Protein AF-0000000081416557 (afdb_homodimer)

Organism: NCBI:txid940294

Structure (mmCIF, N/CA/C/O backbone):
data_AF-0000000081416557-model_v1
#
loop_
_entity.id
_entity.type
_entity.pdbx_description
1 polymer 'VapB-type antitoxin'
#
loop_
_atom_site.group_PDB
_atom_site.id
_atom_site.type_symbol
_atom_site.label_atom_id
_atom_site.label_alt_id
_atom_site.label_comp_id
_atom_site.label_asym_id
_atom_site.label_entity_id
_atom_site.label_seq_id
_atom_site.pdbx_PDB_ins_code
_atom_site.Cartn_x
_atom_site.Cartn_y
_atom_site.Cartn_z
_atom_site.occupancy
_atom_site.B_iso_or_equiv
_atom_site.auth_seq_id
_atom_site.auth_comp_id
_atom_site.auth_asym_id
_atom_site.auth_atom_id
_atom_site.pdbx_PDB_model_num
ATOM 1 N N . MET A 1 1 ? -14.961 2.973 9.875 1 94.56 1 MET A N 1
ATOM 2 C CA . MET A 1 1 ? -13.805 2.088 9.953 1 94.56 1 MET A CA 1
ATOM 3 C C . MET A 1 1 ? -14.219 0.629 9.797 1 94.56 1 MET A C 1
ATOM 5 O O . MET A 1 1 ? -15.352 0.267 10.117 1 94.56 1 MET A O 1
ATOM 9 N N . GLU A 1 2 ? -13.438 -0.087 9.031 1 97.56 2 GLU A N 1
ATOM 10 C CA . GLU A 1 2 ? -13.641 -1.513 8.797 1 97.56 2 GLU A CA 1
ATOM 11 C C . GLU A 1 2 ? -12.445 -2.33 9.273 1 97.56 2 GLU A C 1
ATOM 13 O O . GLU A 1 2 ? -11.367 -1.779 9.516 1 97.56 2 GLU A O 1
ATOM 18 N N . SER A 1 3 ? -12.648 -3.6 9.5 1 98.25 3 SER A N 1
ATOM 19 C CA . SER A 1 3 ? -11.578 -4.512 9.891 1 98.25 3 SER A CA 1
ATOM 20 C C . SER A 1 3 ? -11.227 -5.469 8.758 1 98.25 3 SER A C 1
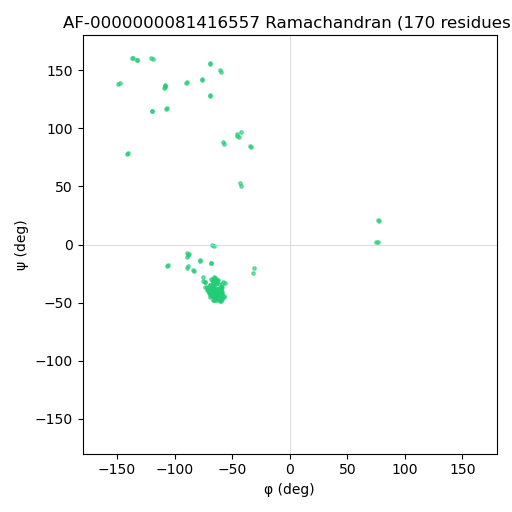ATOM 22 O O . SER A 1 3 ? -12.117 -5.984 8.078 1 98.25 3 SER A O 1
ATOM 24 N N . ILE A 1 4 ? -9.938 -5.617 8.562 1 98.44 4 ILE A N 1
ATOM 25 C CA . ILE A 1 4 ? -9.523 -6.598 7.562 1 98.44 4 ILE A CA 1
ATOM 26 C C . ILE A 1 4 ? -8.414 -7.477 8.141 1 98.4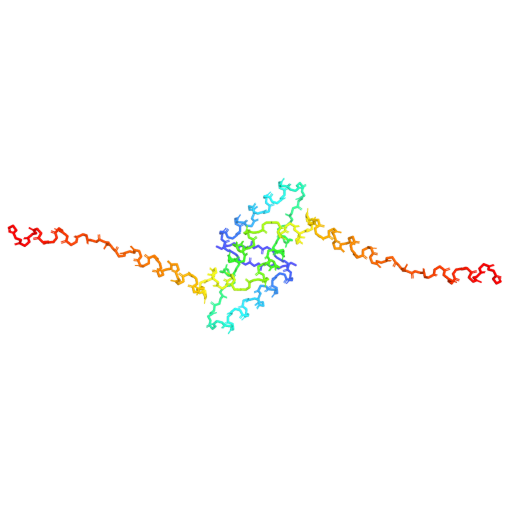4 4 ILE A C 1
ATOM 28 O O . ILE A 1 4 ? -7.789 -7.125 9.141 1 98.44 4 ILE A O 1
ATOM 32 N N . LYS A 1 5 ? -8.258 -8.633 7.543 1 98.19 5 LYS A N 1
ATOM 33 C CA . LYS A 1 5 ? -7.184 -9.547 7.918 1 98.19 5 LYS A CA 1
ATOM 34 C C . LYS A 1 5 ? -5.922 -9.281 7.098 1 98.19 5 LYS A C 1
ATOM 36 O O . LYS A 1 5 ? -6.004 -9.008 5.898 1 98.19 5 LYS A O 1
ATOM 41 N N . VAL A 1 6 ? -4.766 -9.328 7.754 1 98.69 6 VAL A N 1
ATOM 42 C CA . VAL A 1 6 ? -3.473 -9.125 7.109 1 98.69 6 VAL A CA 1
ATOM 43 C C . VAL A 1 6 ? -2.475 -10.164 7.613 1 98.69 6 VAL A C 1
ATOM 45 O O . VAL A 1 6 ? -2.688 -10.781 8.664 1 98.69 6 VAL A O 1
ATOM 48 N N . SER A 1 7 ? -1.436 -10.367 6.883 1 98.69 7 SER A N 1
ATOM 49 C CA . SER A 1 7 ? -0.372 -11.242 7.363 1 98.69 7 SER A CA 1
ATOM 50 C C . SER A 1 7 ? 0.374 -10.617 8.531 1 98.69 7 SER A C 1
ATOM 52 O O . SER A 1 7 ? 0.365 -9.391 8.695 1 98.69 7 SER A O 1
ATOM 54 N N . ARG A 1 8 ? 0.963 -11.484 9.32 1 98.38 8 ARG A N 1
ATOM 55 C CA . ARG A 1 8 ? 1.799 -10.984 10.406 1 98.38 8 ARG A CA 1
ATOM 56 C C . ARG A 1 8 ? 2.941 -10.125 9.875 1 98.38 8 ARG A C 1
ATOM 58 O O . ARG A 1 8 ? 3.309 -9.117 10.477 1 98.38 8 ARG A O 1
ATOM 65 N N . ARG A 1 9 ? 3.494 -10.469 8.758 1 97.94 9 ARG A N 1
ATOM 66 C CA . ARG A 1 9 ? 4.582 -9.727 8.133 1 97.94 9 ARG A CA 1
ATOM 67 C C . ARG A 1 9 ? 4.125 -8.328 7.719 1 97.94 9 ARG A C 1
ATOM 69 O O . ARG A 1 9 ? 4.812 -7.34 7.984 1 97.94 9 ARG A O 1
ATOM 76 N N . ALA A 1 10 ? 2.977 -8.234 7.062 1 98.5 10 ALA A N 1
ATOM 77 C CA . ALA A 1 10 ? 2.465 -6.934 6.637 1 98.5 10 ALA A CA 1
ATOM 78 C C . ALA A 1 10 ? 2.201 -6.027 7.836 1 98.5 10 ALA A C 1
ATOM 80 O O . ALA A 1 10 ? 2.529 -4.84 7.809 1 98.5 10 ALA A O 1
ATOM 81 N N . LYS A 1 11 ? 1.59 -6.613 8.906 1 98.56 11 LYS A N 1
ATOM 82 C CA . LYS A 1 11 ? 1.326 -5.82 10.109 1 98.56 11 LYS A CA 1
ATOM 83 C C . LYS A 1 11 ? 2.621 -5.258 10.688 1 98.56 11 LYS A C 1
ATOM 85 O O . LYS A 1 11 ? 2.689 -4.078 11.039 1 98.56 11 LYS A O 1
ATOM 90 N N . ARG A 1 12 ? 3.6 -6.078 10.797 1 98.06 12 ARG A N 1
ATOM 91 C CA . ARG A 1 12 ? 4.891 -5.648 11.32 1 98.06 12 ARG A CA 1
ATOM 92 C C . ARG A 1 12 ? 5.484 -4.527 10.477 1 98.06 12 ARG A C 1
ATOM 94 O O . ARG A 1 12 ? 5.973 -3.529 11.008 1 98.06 12 ARG A O 1
ATOM 101 N N . ARG A 1 13 ? 5.414 -4.645 9.148 1 98.25 13 ARG A N 1
ATOM 102 C CA . ARG A 1 13 ? 5.965 -3.646 8.242 1 98.25 13 ARG A CA 1
ATOM 103 C C . ARG A 1 13 ? 5.199 -2.332 8.344 1 98.25 13 ARG A C 1
ATOM 105 O O . ARG A 1 13 ? 5.793 -1.254 8.258 1 98.25 13 ARG A O 1
ATOM 112 N N . LEU A 1 14 ? 3.945 -2.453 8.547 1 98.69 14 LEU A N 1
ATOM 113 C CA . LEU A 1 14 ? 3.115 -1.267 8.727 1 98.69 14 LEU A CA 1
ATOM 114 C C . LEU A 1 14 ? 3.506 -0.513 9.992 1 98.69 14 LEU A C 1
ATOM 116 O O . LEU A 1 14 ? 3.664 0.71 9.969 1 98.69 14 LEU A O 1
ATOM 120 N N . GLU A 1 15 ? 3.725 -1.215 11.055 1 98.5 15 GLU A N 1
ATOM 121 C CA . GLU A 1 15 ? 4.098 -0.607 12.328 1 98.5 15 GLU A CA 1
ATOM 122 C C . GLU A 1 15 ? 5.492 0.006 12.258 1 98.5 15 GLU A C 1
ATOM 124 O O . GLU A 1 15 ? 5.727 1.088 12.805 1 98.5 15 GLU A O 1
ATOM 129 N N . GLU A 1 16 ? 6.359 -0.687 11.609 1 98.38 16 GLU A N 1
ATOM 130 C CA . GLU A 1 16 ? 7.707 -0.153 11.414 1 98.38 16 GLU A CA 1
ATOM 131 C C . GLU A 1 16 ? 7.676 1.13 10.594 1 98.38 16 GLU A C 1
ATOM 133 O O . GLU A 1 16 ? 8.352 2.107 10.93 1 98.38 16 GLU A O 1
ATOM 138 N N . MET A 1 17 ? 6.91 1.114 9.484 1 98.31 17 MET A N 1
ATOM 139 C CA . MET A 1 17 ? 6.77 2.293 8.641 1 98.31 17 MET A CA 1
ATOM 140 C C . MET A 1 17 ? 6.16 3.453 9.414 1 98.31 17 MET A C 1
ATOM 142 O O . MET A 1 17 ? 6.605 4.594 9.289 1 98.31 17 MET A O 1
ATOM 146 N N . GLN A 1 18 ? 5.164 3.15 10.234 1 98.62 18 GLN A N 1
ATOM 147 C CA . GLN A 1 18 ? 4.512 4.152 11.062 1 98.62 18 GLN A CA 1
ATOM 148 C C . GLN A 1 18 ? 5.5 4.805 12.023 1 98.62 18 GLN A C 1
ATOM 150 O O . GLN A 1 18 ? 5.57 6.031 12.117 1 98.62 18 GLN A O 1
ATOM 155 N N . ALA A 1 19 ? 6.281 3.975 12.719 1 98.19 19 ALA A N 1
ATOM 156 C CA . ALA A 1 19 ? 7.277 4.453 13.672 1 98.19 19 ALA A CA 1
ATOM 157 C C . ALA A 1 19 ? 8.336 5.305 12.977 1 98.19 19 ALA A C 1
ATOM 159 O O . ALA A 1 19 ? 8.703 6.379 13.461 1 98.19 19 ALA A O 1
ATOM 160 N N . ARG A 1 20 ? 8.781 4.809 11.789 1 97.75 20 ARG A N 1
ATOM 161 C CA . ARG A 1 20 ? 9.82 5.508 11.039 1 97.75 20 ARG A CA 1
ATOM 162 C C . ARG A 1 20 ? 9.344 6.887 10.594 1 97.75 20 ARG A C 1
ATOM 164 O O . ARG A 1 20 ? 10.047 7.883 10.773 1 97.75 20 ARG A O 1
ATOM 171 N N . LEU A 1 21 ? 8.148 7.008 10.078 1 98 21 LEU A N 1
ATOM 172 C CA . LEU A 1 21 ? 7.594 8.273 9.609 1 98 21 LEU A CA 1
ATOM 173 C C . LEU A 1 21 ? 7.379 9.234 10.781 1 98 21 LEU A C 1
ATOM 175 O O . LEU A 1 21 ? 7.652 10.43 10.664 1 98 21 LEU A O 1
ATOM 179 N N . THR A 1 22 ? 6.914 8.711 11.938 1 97.88 22 THR A N 1
ATOM 180 C CA . THR A 1 22 ? 6.707 9.523 13.133 1 97.88 22 THR A CA 1
ATOM 181 C C . THR A 1 22 ? 8.031 10.078 13.656 1 97.88 22 THR A C 1
ATOM 183 O O . THR A 1 22 ? 8.141 11.266 13.953 1 97.88 22 THR A O 1
ATOM 186 N N . LEU A 1 23 ? 9.016 9.195 13.68 1 97.31 23 LEU A N 1
ATOM 187 C CA . LEU A 1 23 ? 10.32 9.594 14.188 1 97.31 23 LEU A CA 1
ATOM 188 C C . LEU A 1 23 ? 10.969 10.633 13.281 1 97.31 23 LEU A C 1
ATOM 190 O O . LEU A 1 23 ? 11.539 11.617 13.758 1 97.31 23 LEU A O 1
ATOM 194 N N . GLU A 1 24 ? 10.859 10.438 12.039 1 95.38 24 GLU A N 1
ATOM 195 C CA . GLU A 1 24 ? 11.5 11.312 11.062 1 95.38 24 GLU A CA 1
ATOM 196 C C . GLU A 1 24 ? 10.844 12.688 11.039 1 95.38 24 GLU A C 1
ATOM 198 O O . GLU A 1 24 ? 11.516 13.703 10.852 1 95.38 24 GLU A O 1
ATOM 203 N N . THR A 1 25 ? 9.516 12.711 11.25 1 95.19 25 THR A N 1
ATOM 204 C CA . THR A 1 25 ? 8.789 13.953 11.008 1 95.19 25 THR A CA 1
ATOM 205 C C . THR A 1 25 ? 8.391 14.617 12.32 1 95.19 25 THR A C 1
ATOM 207 O O . THR A 1 25 ? 8 15.781 12.344 1 95.19 25 THR A O 1
ATOM 210 N N . GLY A 1 26 ? 8.391 13.906 13.414 1 96.25 26 GLY A N 1
ATOM 211 C CA . GLY A 1 26 ? 7.941 14.414 14.703 1 96.25 26 GLY A CA 1
ATOM 212 C C . GLY A 1 26 ? 6.434 14.484 14.82 1 96.25 26 GLY A C 1
ATOM 213 O O . GLY A 1 26 ? 5.906 15.016 15.797 1 96.25 26 GLY A O 1
ATOM 214 N N . ARG A 1 27 ? 5.742 14.07 13.836 1 95.69 27 ARG A N 1
ATOM 215 C CA . ARG A 1 27 ? 4.281 14.055 13.82 1 95.69 27 ARG A CA 1
ATOM 216 C C . ARG A 1 27 ? 3.746 12.633 13.93 1 95.69 27 ARG A C 1
ATOM 218 O O . ARG A 1 27 ? 4.246 11.727 13.266 1 95.69 27 ARG A O 1
ATOM 225 N N . LYS A 1 28 ? 2.764 12.57 14.742 1 96.69 28 LYS A N 1
ATOM 226 C CA . LYS A 1 28 ? 2.139 11.258 14.914 1 96.69 28 LYS A CA 1
ATOM 227 C C . LYS A 1 28 ? 1.399 10.836 13.648 1 96.69 28 LYS A C 1
ATOM 229 O O . LYS A 1 28 ? 0.563 11.578 13.125 1 96.69 28 LYS A O 1
ATOM 234 N N . VAL A 1 29 ? 1.7 9.656 13.172 1 97.81 29 VAL A N 1
ATOM 235 C CA . VAL A 1 29 ? 1.041 9.094 12 1 97.81 29 VAL A CA 1
ATOM 236 C C . VAL A 1 29 ? 0.083 7.984 12.43 1 97.81 29 VAL A C 1
ATOM 238 O O . VAL A 1 29 ? 0.507 6.973 12.992 1 97.81 29 VAL A O 1
ATOM 241 N N . LYS A 1 30 ? -1.178 8.203 12.156 1 98.06 30 LYS A N 1
ATOM 242 C CA . LYS A 1 30 ? -2.154 7.156 12.461 1 98.06 30 LYS A CA 1
ATOM 243 C C . LYS A 1 30 ? -2.096 6.031 11.438 1 98.06 30 LYS A C 1
ATOM 245 O O . LYS A 1 30 ? -1.866 6.273 10.25 1 98.06 30 LYS A O 1
ATOM 250 N N . LEU A 1 31 ? -2.258 4.828 11.898 1 98.44 31 LEU A N 1
ATOM 251 C CA . LEU A 1 31 ? -2.15 3.656 11.039 1 98.44 31 LEU A CA 1
ATOM 252 C C . LEU A 1 31 ? -3.188 3.707 9.922 1 98.44 31 LEU A C 1
ATOM 254 O O . LEU A 1 31 ? -2.881 3.395 8.766 1 98.44 31 LEU A O 1
ATOM 258 N N . VAL A 1 32 ? -4.402 4.168 10.219 1 98.5 32 VAL A N 1
ATOM 259 C CA . VAL A 1 32 ? -5.492 4.199 9.258 1 98.5 32 VAL A CA 1
ATOM 260 C C . VAL A 1 32 ? -5.152 5.164 8.125 1 98.5 32 VAL A C 1
ATOM 262 O O . VAL A 1 32 ? -5.414 4.875 6.953 1 98.5 32 VAL A O 1
ATOM 265 N N . GLU A 1 33 ? -4.5 6.305 8.453 1 98.12 33 GLU A N 1
ATOM 266 C CA . GLU A 1 33 ? -4.074 7.277 7.453 1 98.12 33 GLU A CA 1
ATOM 267 C C . GLU A 1 33 ? -2.91 6.742 6.621 1 98.12 33 GLU A C 1
ATOM 269 O O . GLU A 1 33 ? -2.832 6.992 5.418 1 98.12 33 GLU A O 1
ATOM 274 N N . LEU A 1 34 ? -2.045 6.062 7.316 1 98.81 34 LEU A N 1
ATOM 275 C CA . LEU A 1 34 ? -0.912 5.453 6.629 1 98.81 34 LEU A CA 1
ATOM 276 C C . LEU A 1 34 ? -1.384 4.438 5.594 1 98.81 34 LEU A C 1
ATOM 278 O O . LEU A 1 34 ? -0.893 4.418 4.465 1 98.81 34 LEU A O 1
ATOM 282 N N . ILE A 1 35 ? -2.375 3.619 5.957 1 98.88 35 ILE A N 1
ATOM 283 C CA . ILE A 1 35 ? -2.902 2.592 5.062 1 98.88 35 ILE A CA 1
ATOM 284 C C . ILE A 1 35 ? -3.576 3.25 3.859 1 98.88 35 ILE A C 1
ATOM 286 O O . ILE A 1 35 ? -3.414 2.795 2.725 1 98.88 35 ILE A O 1
ATOM 290 N N . ASP A 1 36 ? -4.293 4.348 4.078 1 98.62 36 ASP A N 1
ATOM 291 C CA . ASP A 1 36 ? -4.883 5.09 2.969 1 98.62 36 ASP A CA 1
ATOM 292 C C . ASP A 1 36 ? -3.812 5.523 1.968 1 98.62 36 ASP A C 1
ATOM 294 O O . ASP A 1 36 ? -3.975 5.34 0.759 1 98.62 36 ASP A O 1
ATOM 298 N N . ALA A 1 37 ? -2.691 6.047 2.496 1 98.44 37 ALA A N 1
ATOM 299 C CA . ALA A 1 37 ? -1.604 6.535 1.652 1 98.44 37 ALA A CA 1
ATOM 300 C C . ALA A 1 37 ? -0.934 5.387 0.904 1 98.44 37 ALA A C 1
ATOM 302 O O . ALA A 1 37 ? -0.621 5.508 -0.282 1 98.44 37 ALA A O 1
ATOM 303 N N . ILE A 1 38 ? -0.718 4.324 1.616 1 98.81 38 ILE A N 1
ATOM 304 C CA . ILE A 1 38 ? -0.071 3.148 1.046 1 98.81 38 ILE A CA 1
ATOM 305 C C . ILE A 1 38 ? 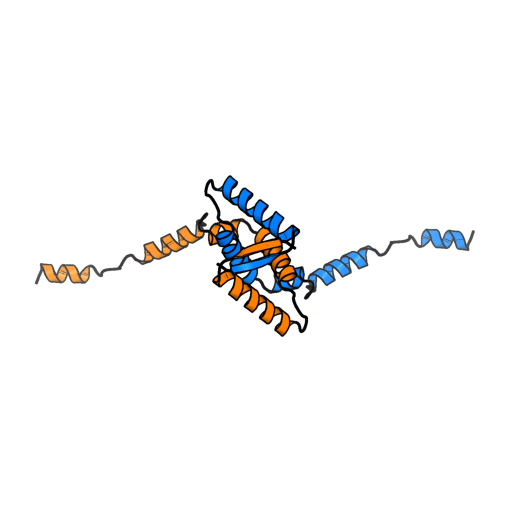-0.898 2.621 -0.125 1 98.81 38 ILE A C 1
ATOM 307 O O . ILE A 1 38 ? -0.354 2.311 -1.188 1 98.81 38 ILE A O 1
ATOM 311 N N . VAL A 1 39 ? -2.197 2.496 0.027 1 98.56 39 VAL A N 1
ATOM 312 C CA . VAL A 1 39 ? -3.094 2.021 -1.022 1 98.56 39 VAL A CA 1
ATOM 313 C C . VAL A 1 39 ? -3.059 2.982 -2.207 1 98.56 39 VAL A C 1
ATOM 315 O O . VAL A 1 39 ? -2.986 2.555 -3.361 1 98.56 39 VAL A O 1
ATOM 318 N N . ASP A 1 40 ? -3.049 4.305 -1.949 1 96.81 40 ASP A N 1
ATOM 319 C CA . ASP A 1 40 ? -2.98 5.312 -3.004 1 96.81 40 ASP A CA 1
ATOM 320 C C . ASP A 1 40 ? -1.691 5.172 -3.811 1 96.81 40 ASP A C 1
ATOM 322 O O . ASP A 1 40 ? -1.725 5.141 -5.043 1 96.81 40 ASP A O 1
ATOM 326 N N . VAL A 1 41 ? -0.589 5.031 -3.15 1 96.5 41 VAL A N 1
ATOM 327 C CA . VAL A 1 41 ? 0.715 4.965 -3.803 1 96.5 41 VAL A CA 1
ATOM 328 C C . VAL A 1 41 ? 0.812 3.689 -4.637 1 96.5 41 VAL A C 1
ATOM 330 O O . VAL A 1 41 ? 1.213 3.73 -5.801 1 96.5 41 VAL A O 1
ATOM 333 N N . ALA A 1 42 ? 0.439 2.555 -4.082 1 96.88 42 ALA A N 1
ATOM 334 C CA . ALA A 1 42 ? 0.558 1.269 -4.762 1 96.88 42 ALA A CA 1
ATOM 335 C C . ALA A 1 42 ? -0.379 1.195 -5.965 1 96.88 42 ALA A C 1
ATOM 337 O O . ALA A 1 42 ? -0.059 0.559 -6.973 1 96.88 42 ALA A O 1
ATOM 338 N N . SER A 1 43 ? -1.562 1.871 -5.879 1 96.12 43 SER A N 1
ATOM 339 C CA . SER A 1 43 ? -2.557 1.829 -6.945 1 96.12 43 SER A CA 1
ATOM 340 C C . SER A 1 43 ? -2.057 2.545 -8.195 1 96.12 43 SER A C 1
ATOM 342 O O . SER A 1 43 ? -2.609 2.363 -9.281 1 96.12 43 SER A O 1
ATOM 344 N N . GLU A 1 44 ? -1.048 3.336 -8.109 1 94.38 44 GLU A N 1
ATOM 345 C CA . GLU A 1 44 ? -0.52 4.113 -9.227 1 94.38 44 GLU A CA 1
ATOM 346 C C . GLU A 1 44 ? 0.328 3.246 -10.148 1 94.38 44 GLU A C 1
ATOM 348 O O . GLU A 1 44 ? 0.621 3.637 -11.281 1 94.38 44 GLU A O 1
ATOM 353 N N . ASP A 1 45 ? 0.702 2.104 -9.766 1 91.44 45 ASP A N 1
ATOM 354 C CA . ASP A 1 45 ? 1.57 1.219 -10.539 1 91.44 45 ASP A CA 1
ATOM 355 C C . ASP A 1 45 ? 1.125 -0.236 -10.406 1 91.44 45 ASP A C 1
ATOM 357 O O . ASP A 1 45 ? 1.789 -1.038 -9.75 1 91.44 45 ASP A O 1
ATOM 361 N N . LEU A 1 46 ? 0.099 -0.591 -11.109 1 92.25 46 LEU A N 1
ATOM 362 C CA . LEU A 1 46 ? -0.464 -1.936 -11.047 1 92.25 46 LEU A CA 1
ATOM 363 C C . LEU A 1 46 ? 0.521 -2.963 -11.602 1 92.25 46 LEU A C 1
ATOM 365 O O . LEU A 1 46 ? 0.518 -4.121 -11.18 1 92.25 46 LEU A O 1
ATOM 369 N N . GLU A 1 47 ? 1.379 -2.562 -12.547 1 91.94 47 GLU A N 1
ATOM 370 C CA . GLU A 1 47 ? 2.367 -3.479 -13.109 1 91.94 47 GLU A CA 1
ATOM 371 C C . GLU A 1 47 ? 3.342 -3.961 -12.039 1 91.94 47 GLU A C 1
ATOM 373 O O . GLU A 1 47 ? 3.719 -5.137 -12.016 1 91.94 47 GLU A O 1
ATOM 378 N N . LYS A 1 48 ? 3.715 -3.086 -11.156 1 94.5 48 LYS A N 1
ATOM 379 C CA . LYS A 1 48 ? 4.598 -3.453 -10.055 1 94.5 48 LYS A CA 1
ATOM 380 C C . LYS A 1 48 ? 3.91 -4.418 -9.094 1 94.5 48 LYS A C 1
ATOM 382 O O . LYS A 1 48 ? 4.539 -5.348 -8.586 1 94.5 48 LYS A O 1
ATOM 387 N N . LEU A 1 49 ? 2.643 -4.223 -8.898 1 96.75 49 LEU A N 1
ATOM 388 C CA . LEU A 1 49 ? 1.891 -5.129 -8.031 1 96.75 49 LEU A CA 1
ATOM 389 C C . LEU A 1 49 ? 1.8 -6.52 -8.648 1 96.75 49 LEU A C 1
ATOM 391 O O . LEU A 1 49 ? 1.969 -7.523 -7.957 1 96.75 49 LEU A O 1
ATOM 395 N N . LYS A 1 50 ? 1.562 -6.535 -9.977 1 97 50 LYS A N 1
ATOM 396 C CA . LYS A 1 50 ? 1.496 -7.824 -10.664 1 97 50 LYS A CA 1
ATOM 397 C C . LYS A 1 50 ? 2.799 -8.602 -10.5 1 97 50 LYS A C 1
ATOM 399 O O . LYS A 1 50 ? 2.783 -9.812 -10.297 1 97 50 LYS A O 1
ATOM 404 N N . VAL A 1 51 ? 3.902 -7.859 -10.609 1 94.62 51 VAL A N 1
ATOM 405 C CA . VAL A 1 51 ? 5.215 -8.477 -10.477 1 94.62 51 VAL A CA 1
ATOM 406 C C . VAL A 1 51 ? 5.402 -8.984 -9.047 1 94.62 51 VAL A C 1
ATOM 408 O O . VAL A 1 51 ? 5.824 -10.125 -8.836 1 94.62 51 VAL A O 1
ATOM 411 N N . ARG A 1 52 ? 5.047 -8.242 -8.023 1 95.25 52 ARG A N 1
ATOM 412 C CA . ARG A 1 52 ? 5.195 -8.609 -6.617 1 95.25 52 ARG A CA 1
ATOM 413 C C . ARG A 1 52 ? 4.32 -9.805 -6.27 1 95.25 52 ARG A C 1
ATOM 415 O O . ARG A 1 52 ? 4.691 -10.633 -5.434 1 95.25 52 ARG A O 1
ATOM 422 N N . LEU A 1 53 ? 3.207 -9.938 -6.984 1 97.19 53 LEU A N 1
ATOM 423 C CA . LEU A 1 53 ? 2.256 -11.023 -6.742 1 97.19 53 LEU A CA 1
ATOM 424 C C . LEU A 1 53 ? 2.615 -12.258 -7.566 1 97.19 53 LEU A C 1
ATOM 426 O O . LEU A 1 53 ? 1.967 -13.297 -7.445 1 97.19 53 LEU A O 1
ATOM 430 N N . GLY A 1 54 ? 3.621 -12.07 -8.453 1 94.75 54 GLY A N 1
ATOM 431 C CA . GLY A 1 54 ? 4.039 -13.18 -9.297 1 94.75 54 GLY A CA 1
ATOM 432 C C . GLY A 1 54 ? 3.088 -13.438 -10.453 1 94.75 54 GLY A C 1
ATOM 433 O O . GLY A 1 54 ? 3.031 -14.555 -10.977 1 94.75 54 GLY A O 1
ATOM 434 N N . LEU A 1 55 ? 2.289 -12.406 -10.812 1 94.38 55 LEU A N 1
ATOM 435 C CA . LEU A 1 55 ? 1.293 -12.562 -11.867 1 94.38 55 LEU A CA 1
ATOM 436 C C . LEU A 1 55 ? 1.889 -12.219 -13.227 1 94.38 55 LEU A C 1
ATOM 438 O O . LEU A 1 55 ? 1.307 -12.547 -14.266 1 94.38 55 LEU A O 1
ATOM 442 N N . TRP A 1 56 ? 3.002 -11.469 -13.195 1 85.75 56 TRP A N 1
ATOM 443 C CA . TRP A 1 56 ? 3.674 -11.055 -14.422 1 85.75 56 TRP A CA 1
ATOM 444 C C . TRP A 1 56 ? 5.184 -10.969 -14.211 1 85.75 56 TRP A C 1
ATOM 446 O O . TRP A 1 56 ? 5.645 -10.578 -13.133 1 85.75 56 TRP A O 1
ATOM 456 N N . ARG A 1 57 ? 5.918 -11.406 -15.148 1 82.44 57 ARG A N 1
ATOM 457 C CA . ARG A 1 57 ? 7.371 -11.258 -15.133 1 82.44 57 ARG A CA 1
ATOM 458 C C . ARG A 1 57 ? 7.852 -10.445 -16.344 1 82.44 57 ARG A C 1
ATOM 460 O O . ARG A 1 57 ? 7.594 -10.82 -17.484 1 82.44 57 ARG A O 1
ATOM 467 N N . PRO A 1 58 ? 8.406 -9.258 -16.031 1 78.69 58 PRO A N 1
ATOM 468 C CA . PRO A 1 58 ? 8.883 -8.453 -17.156 1 78.69 58 PRO A CA 1
ATOM 469 C C . PRO A 1 58 ? 9.961 -9.164 -17.969 1 78.69 58 PRO A C 1
ATOM 471 O O . PRO A 1 58 ? 10.672 -10.023 -17.438 1 78.69 58 PRO A O 1
ATOM 474 N N . LEU A 1 59 ? 9.977 -8.891 -19.203 1 73.5 59 LEU A N 1
ATOM 475 C CA . LEU A 1 59 ? 10.961 -9.445 -20.125 1 73.5 59 LEU A CA 1
ATOM 476 C C . LEU A 1 59 ? 12.383 -9.125 -19.656 1 73.5 59 LEU A C 1
ATOM 478 O O . LEU A 1 59 ? 13.305 -9.914 -19.875 1 73.5 59 LEU A O 1
ATOM 482 N N . GLU A 1 60 ? 12.438 -7.961 -19.047 1 64.5 60 GLU A N 1
ATOM 483 C CA . GLU A 1 60 ? 13.766 -7.613 -18.562 1 64.5 60 GLU A CA 1
ATOM 484 C C . GLU A 1 60 ? 14.273 -8.641 -17.562 1 64.5 60 GLU A C 1
ATOM 486 O O . GLU A 1 60 ? 15.477 -8.914 -17.5 1 64.5 60 GLU A O 1
ATOM 491 N N . SER A 1 61 ? 13.312 -9.102 -16.797 1 61.41 61 SER A N 1
ATOM 492 C CA . SER A 1 61 ? 13.695 -10.203 -15.922 1 61.41 61 SER A CA 1
ATOM 493 C C . SER A 1 61 ? 14.148 -11.422 -16.719 1 61.41 61 SER A C 1
ATOM 495 O O . SER A 1 61 ? 15.055 -12.141 -16.297 1 61.41 61 SER A O 1
ATOM 497 N N . ALA A 1 62 ? 13.477 -11.531 -17.844 1 61.22 62 ALA A N 1
ATOM 498 C CA . ALA A 1 62 ? 13.906 -12.594 -18.734 1 61.22 62 ALA A CA 1
ATOM 499 C C . ALA A 1 62 ? 15.336 -12.359 -19.234 1 61.22 62 ALA A C 1
ATOM 501 O O . ALA A 1 62 ? 16.141 -13.297 -19.312 1 61.22 62 ALA A O 1
ATOM 502 N N . GLU A 1 63 ? 15.547 -11.125 -19.484 1 61.22 63 GLU A N 1
ATOM 503 C CA . GLU A 1 63 ? 16.891 -10.781 -19.922 1 61.22 63 GLU A CA 1
ATOM 504 C C . GLU A 1 63 ? 17.906 -11 -18.797 1 61.22 63 GLU A C 1
ATOM 506 O O . GLU A 1 63 ? 19.016 -11.469 -19.047 1 61.22 63 GLU A O 1
ATOM 511 N N . GLU A 1 64 ? 17.422 -10.719 -17.609 1 61.94 64 GLU A N 1
ATOM 512 C CA . GLU A 1 64 ? 18.297 -10.953 -16.469 1 61.94 64 GLU A CA 1
ATOM 513 C C . GLU A 1 64 ? 18.484 -12.453 -16.219 1 61.94 64 GLU A C 1
ATOM 515 O O . GLU A 1 64 ? 19.594 -12.898 -15.922 1 61.94 64 GLU A O 1
ATOM 520 N N . VAL A 1 65 ? 17.391 -13.109 -16.406 1 61.81 65 VAL A N 1
ATOM 521 C CA . VAL A 1 65 ? 17.469 -14.555 -16.25 1 61.81 65 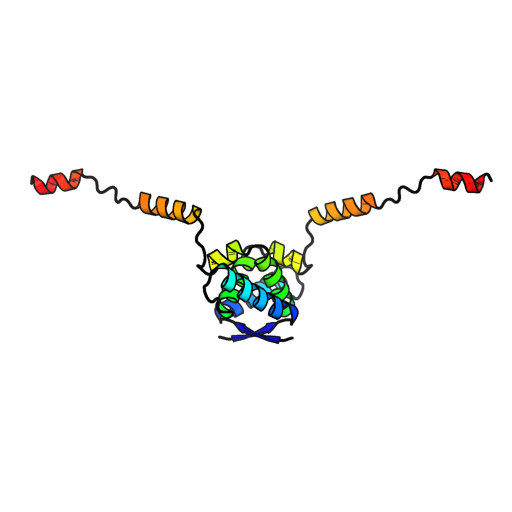VAL A CA 1
ATOM 522 C C . VAL A 1 65 ? 18.312 -15.156 -17.359 1 61.81 65 VAL A C 1
ATOM 524 O O . VAL A 1 65 ? 19.156 -16.031 -17.125 1 61.81 65 VAL A O 1
ATOM 527 N N . LEU A 1 66 ? 18.031 -14.656 -18.578 1 63.38 66 LEU A N 1
ATOM 528 C CA . LEU A 1 66 ? 18.844 -15.117 -19.703 1 63.38 66 LEU A CA 1
ATOM 529 C C . LEU A 1 66 ? 20.312 -14.797 -19.484 1 63.38 66 LEU A C 1
ATOM 531 O O . LEU A 1 66 ? 21.188 -15.609 -19.812 1 63.38 66 LEU A O 1
ATOM 535 N N . GLU A 1 67 ? 20.562 -13.711 -18.953 1 61.88 67 GLU A N 1
ATOM 536 C CA . GLU A 1 67 ? 21.938 -13.305 -18.656 1 61.88 67 GLU A CA 1
ATOM 537 C C . GLU A 1 67 ? 22.531 -14.172 -17.547 1 61.88 67 GLU A C 1
ATOM 539 O O . GLU A 1 67 ? 23.703 -14.547 -17.609 1 61.88 67 GLU A O 1
ATOM 544 N N . GLU A 1 68 ? 21.703 -14.477 -16.609 1 60.72 68 GLU A N 1
ATOM 545 C CA . GLU A 1 68 ? 22.156 -15.344 -15.523 1 60.72 68 GLU A CA 1
ATOM 546 C C . GLU A 1 68 ? 22.375 -16.781 -16.016 1 60.72 68 GLU A C 1
ATOM 548 O O . GLU A 1 68 ? 23.312 -17.438 -15.609 1 60.72 68 GLU A O 1
ATOM 553 N N . LEU A 1 69 ? 21.422 -17.156 -16.828 1 58.91 69 LEU A N 1
ATOM 554 C CA . LEU A 1 69 ? 21.562 -18.484 -17.422 1 58.91 69 LEU A CA 1
ATOM 555 C C . LEU A 1 69 ? 22.734 -18.516 -18.391 1 58.91 69 LEU A C 1
ATOM 557 O O . LEU A 1 69 ? 23.391 -19.547 -18.547 1 58.91 69 LEU A O 1
ATOM 561 N N . SER A 1 70 ? 22.781 -17.469 -19.062 1 56.94 70 SER A N 1
ATOM 562 C CA . SER A 1 70 ? 23.906 -17.422 -20 1 56.94 70 SER A CA 1
ATOM 563 C C . SER A 1 70 ? 25.234 -17.453 -19.266 1 56.94 70 SER A C 1
ATOM 565 O O . SER A 1 70 ? 26.234 -17.953 -19.812 1 56.94 70 SER A O 1
ATOM 567 N N . PHE A 1 71 ? 25.203 -16.844 -18.109 1 51.66 71 PHE A N 1
ATOM 568 C CA . PHE A 1 71 ? 26.469 -16.844 -17.375 1 51.66 71 PHE A CA 1
ATOM 569 C C . PHE A 1 71 ? 26.734 -18.219 -16.75 1 51.66 71 PHE A C 1
ATOM 571 O O . PHE A 1 71 ? 27.891 -18.562 -16.516 1 51.66 71 PHE A O 1
ATOM 578 N N . GLU A 1 72 ? 25.641 -18.844 -16.422 1 51.03 72 GLU A N 1
ATOM 579 C CA . GLU A 1 72 ? 25.922 -20.109 -15.75 1 51.03 72 GLU A CA 1
ATOM 580 C C . GLU A 1 72 ? 26.562 -21.125 -16.703 1 51.03 72 GLU A C 1
ATOM 582 O O . GLU A 1 72 ? 26.641 -22.312 -16.391 1 51.03 72 GLU A O 1
ATOM 587 N N . GLY A 1 73 ? 26.75 -20.734 -17.922 1 45.78 73 GLY A N 1
ATOM 588 C CA . GLY A 1 73 ? 27.484 -21.797 -18.594 1 45.78 73 GLY A CA 1
ATOM 589 C C . GLY A 1 73 ? 28.812 -22.125 -17.938 1 45.78 73 GLY A C 1
ATOM 590 O O . GLY A 1 73 ? 29.562 -21.219 -17.594 1 45.78 73 GLY A O 1
ATOM 591 N N . PRO A 1 74 ? 28.812 -23.016 -16.969 1 45.91 74 PRO A N 1
ATOM 592 C CA . PRO A 1 74 ? 30.125 -23.422 -16.469 1 45.91 74 PRO A CA 1
ATOM 593 C C . PRO A 1 74 ? 31.188 -23.453 -17.578 1 45.91 74 PRO A C 1
ATOM 595 O O . PRO A 1 74 ? 30.953 -24.031 -18.641 1 45.91 74 PRO A O 1
ATOM 598 N N . GLU A 1 75 ? 31.844 -22.422 -17.953 1 45.91 75 GLU A N 1
ATOM 599 C CA . GLU A 1 75 ? 32.969 -22.594 -18.875 1 45.91 75 GLU A CA 1
ATOM 600 C C . GLU A 1 75 ? 33.812 -23.797 -18.484 1 45.91 75 GLU A C 1
ATOM 602 O O . GLU A 1 75 ? 34.562 -23.719 -17.5 1 45.91 75 GLU A O 1
ATOM 607 N N . LYS A 1 76 ? 33.312 -24.984 -18.25 1 45.41 76 LYS A N 1
ATOM 608 C CA . LYS A 1 76 ? 34.125 -26.172 -18.078 1 45.41 76 LYS A CA 1
ATOM 609 C C . LYS A 1 76 ? 35.219 -26.266 -19.156 1 45.41 76 LYS A C 1
ATOM 611 O O . LYS A 1 76 ? 34.938 -26.031 -20.344 1 45.41 76 LYS A O 1
ATOM 616 N N . SER A 1 77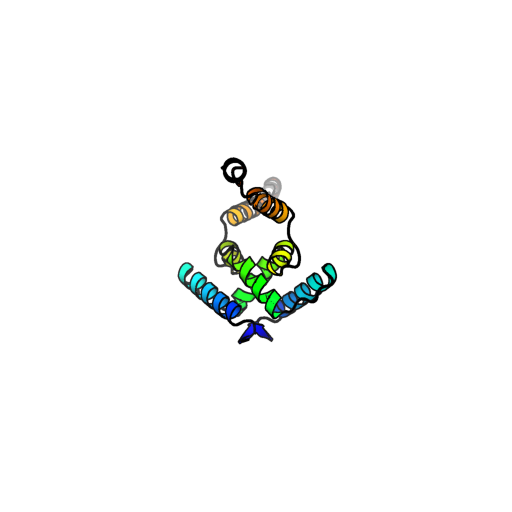 ? 36.438 -25.812 -19.016 1 45.25 77 SER A N 1
ATOM 617 C CA . SER A 1 77 ? 37.594 -25.891 -19.922 1 45.25 77 SER A CA 1
ATOM 618 C C . SER A 1 77 ? 37.688 -27.266 -20.547 1 45.25 77 SER A C 1
ATOM 620 O O . SER A 1 77 ? 37.594 -28.281 -19.859 1 45.25 77 SER A O 1
ATOM 622 N N . SER A 1 78 ? 37.188 -27.469 -21.75 1 48.59 78 SER A N 1
ATOM 623 C CA . SER A 1 78 ? 37.344 -28.656 -22.594 1 48.59 78 SER A CA 1
ATOM 624 C C . SER A 1 78 ? 38.719 -29.312 -22.359 1 48.59 78 SER A C 1
ATOM 626 O O . SER A 1 78 ? 38.906 -30.469 -22.734 1 48.59 78 SER A O 1
ATOM 628 N N . GLU A 1 79 ? 39.625 -28.547 -21.922 1 45.5 79 GLU A N 1
ATOM 629 C CA . GLU A 1 79 ? 41 -29.062 -21.812 1 45.5 79 GLU A CA 1
ATOM 630 C C . GLU A 1 79 ? 41.062 -30.203 -20.812 1 45.5 79 GLU A C 1
ATOM 632 O O . GLU A 1 79 ? 42 -31.031 -20.875 1 45.5 79 GLU A O 1
ATOM 637 N N . GLU A 1 80 ? 40.219 -30.141 -19.812 1 45.66 80 GLU A N 1
ATOM 638 C CA . GLU A 1 80 ? 40.375 -31.172 -18.797 1 45.66 80 GLU A CA 1
ATOM 639 C C . GLU A 1 80 ? 39.656 -32.469 -19.219 1 45.66 80 GLU A C 1
ATOM 641 O O . GLU A 1 80 ? 40 -33.562 -18.719 1 45.66 80 GLU A O 1
ATO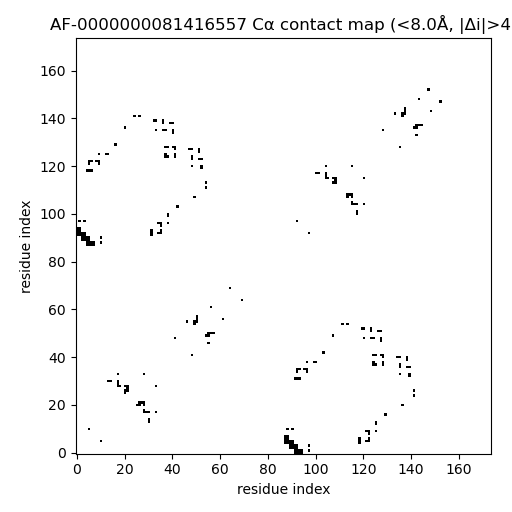M 646 N N . VAL A 1 81 ? 38.688 -32.312 -20.094 1 47.12 81 VAL A N 1
ATOM 647 C CA . VAL A 1 81 ? 38 -33.531 -20.484 1 47.12 81 VAL A CA 1
ATOM 648 C C . VAL A 1 81 ? 38.906 -34.375 -21.375 1 47.12 81 VAL A C 1
ATOM 650 O O . VAL A 1 81 ? 38.781 -35.594 -21.406 1 47.12 81 VAL A O 1
ATOM 653 N N . ASP A 1 82 ? 39.688 -33.656 -22.219 1 49.66 82 ASP A N 1
ATOM 654 C CA . ASP A 1 82 ? 40.531 -34.406 -23.125 1 49.66 82 ASP A CA 1
ATOM 655 C C . ASP A 1 82 ? 41.562 -35.25 -22.344 1 49.66 82 ASP A C 1
ATOM 657 O O . ASP A 1 82 ? 41.969 -36.312 -22.812 1 49.66 82 ASP A O 1
ATOM 661 N N . GLU A 1 83 ? 41.875 -34.625 -21.188 1 48.75 83 GLU A N 1
ATOM 662 C CA . GLU A 1 83 ? 42.969 -35.375 -20.516 1 48.75 83 GLU A CA 1
ATOM 663 C C . GLU A 1 83 ? 42.5 -36.719 -20.047 1 48.75 83 GLU A C 1
ATOM 665 O O . GLU A 1 83 ? 43.312 -37.656 -19.859 1 48.75 83 GLU A O 1
ATOM 670 N N . VAL A 1 84 ? 41.188 -36.812 -19.688 1 49.81 84 VAL A N 1
ATOM 671 C CA . VAL A 1 84 ? 40.812 -38.094 -19.094 1 49.81 84 VAL A CA 1
ATOM 672 C C . VAL A 1 84 ? 40.75 -39.156 -20.188 1 49.81 84 VAL A C 1
ATOM 674 O O . VAL A 1 84 ? 40.75 -40.344 -19.891 1 49.81 84 VAL A O 1
ATOM 677 N N . LEU A 1 85 ? 40.344 -38.594 -21.406 1 47.38 85 LEU A N 1
ATOM 678 C CA . LEU A 1 85 ? 40.156 -39.719 -22.344 1 47.38 85 LEU A CA 1
ATOM 679 C C . LEU A 1 85 ? 41.5 -40.344 -22.688 1 47.38 85 LEU A C 1
ATOM 681 O O . LEU A 1 85 ? 41.594 -41.562 -22.859 1 47.38 85 LEU A O 1
ATOM 685 N N . TYR A 1 86 ? 42.469 -39.438 -22.875 1 52.34 86 TYR A N 1
ATOM 686 C CA . TYR A 1 86 ? 43.688 -40.031 -23.422 1 52.34 86 TYR A CA 1
ATOM 687 C C . TYR A 1 86 ? 44.594 -40.5 -22.297 1 52.34 86 TYR A C 1
ATOM 689 O O . TYR A 1 86 ? 45.562 -41.219 -22.531 1 52.34 86 TYR A O 1
ATOM 697 N N . SER A 1 87 ? 44.312 -40.156 -21.141 1 40.44 87 SER A N 1
ATOM 698 C CA . SER A 1 87 ? 45.219 -40.812 -20.219 1 40.44 87 SER A CA 1
ATOM 699 C C . SER A 1 87 ? 44.844 -42.281 -20 1 40.44 87 SER A C 1
ATOM 701 O O . SER A 1 87 ? 43.688 -42.625 -20.016 1 40.44 87 SER A O 1
ATOM 703 N N . MET B 1 1 ? -2.225 -14.82 10.781 1 94.75 1 MET B N 1
ATOM 704 C CA . MET B 1 1 ? -3.047 -13.719 10.305 1 94.75 1 MET B CA 1
ATOM 705 C C . MET B 1 1 ? -3.471 -12.812 11.461 1 94.75 1 MET B C 1
ATOM 707 O O . MET B 1 1 ? -3.572 -13.266 12.602 1 94.75 1 MET B O 1
ATOM 711 N N . GLU B 1 2 ? -3.414 -11.523 11.219 1 97.56 2 GLU B N 1
ATOM 712 C CA . GLU B 1 2 ? -3.818 -10.5 12.172 1 97.56 2 GLU B CA 1
ATOM 713 C C . GLU B 1 2 ? -4.941 -9.633 11.609 1 97.56 2 GLU B C 1
ATOM 715 O O . GLU B 1 2 ? -5.211 -9.656 10.406 1 97.56 2 GLU B O 1
ATOM 720 N N . SER B 1 3 ? -5.656 -8.961 12.453 1 98.31 3 SER B N 1
ATOM 721 C CA . SER B 1 3 ? -6.719 -8.047 12.055 1 98.31 3 SER B CA 1
ATOM 722 C C . SER B 1 3 ? -6.32 -6.594 12.297 1 98.31 3 SER B C 1
ATOM 724 O O . SER B 1 3 ? -5.738 -6.27 13.336 1 98.31 3 SER B O 1
ATOM 726 N N . ILE B 1 4 ? -6.594 -5.773 11.305 1 98.44 4 ILE B N 1
ATOM 727 C CA . ILE B 1 4 ? -6.34 -4.352 11.508 1 98.44 4 ILE B CA 1
ATOM 728 C C . ILE B 1 4 ? -7.551 -3.541 11.047 1 98.44 4 ILE B C 1
ATOM 730 O O . ILE B 1 4 ? -8.406 -4.051 10.312 1 98.44 4 ILE B O 1
ATOM 734 N N . LYS B 1 5 ? -7.641 -2.34 11.562 1 98.25 5 LYS B N 1
ATOM 735 C CA . LYS B 1 5 ? -8.688 -1.412 11.148 1 98.25 5 LYS B CA 1
ATOM 736 C C . LYS B 1 5 ? -8.242 -0.567 9.961 1 98.25 5 LYS B C 1
ATOM 738 O O . LYS B 1 5 ? -7.086 -0.143 9.891 1 98.25 5 LYS B O 1
ATOM 743 N N . VAL B 1 6 ? -9.141 -0.345 9.016 1 98.69 6 VAL B N 1
ATOM 744 C CA . VAL B 1 6 ? -8.883 0.469 7.832 1 98.69 6 VAL B CA 1
ATOM 745 C C . VAL B 1 6 ? -10.078 1.379 7.559 1 98.69 6 VAL B C 1
ATOM 747 O O . VAL B 1 6 ? -11.18 1.135 8.055 1 98.69 6 VAL B O 1
ATOM 750 N N . SER B 1 7 ? -9.859 2.406 6.816 1 98.69 7 SER B N 1
ATOM 751 C CA . SER B 1 7 ? -10.984 3.246 6.402 1 98.69 7 SER B CA 1
ATOM 752 C C . SER B 1 7 ? -11.883 2.512 5.418 1 98.69 7 SER B C 1
ATOM 754 O O . SER B 1 7 ? -11.453 1.564 4.758 1 98.69 7 SER B O 1
ATOM 756 N N . ARG B 1 8 ? -13.109 2.965 5.395 1 98.38 8 ARG B N 1
ATOM 757 C CA . ARG B 1 8 ? -14.039 2.412 4.406 1 98.38 8 ARG B CA 1
ATOM 758 C C . ARG B 1 8 ? -13.523 2.639 2.99 1 98.38 8 ARG B C 1
ATOM 760 O O . ARG B 1 8 ? -13.672 1.773 2.125 1 98.38 8 ARG B O 1
ATOM 767 N N . ARG B 1 9 ? -12.906 3.734 2.732 1 97.94 9 ARG B N 1
ATOM 768 C CA . ARG B 1 9 ? -12.352 4.066 1.423 1 97.94 9 ARG B CA 1
ATOM 769 C C . ARG B 1 9 ? -11.227 3.107 1.046 1 97.94 9 ARG B C 1
ATOM 771 O O . ARG B 1 9 ? -11.188 2.6 -0.076 1 97.94 9 ARG B O 1
ATOM 778 N N . ALA B 1 10 ? -10.305 2.867 1.96 1 98.5 10 ALA B N 1
ATOM 779 C CA . ALA B 1 10 ? -9.195 1.958 1.683 1 98.5 10 ALA B CA 1
ATOM 780 C C . ALA B 1 10 ? -9.703 0.549 1.388 1 98.5 10 ALA B C 1
ATOM 782 O O . ALA B 1 10 ? -9.227 -0.112 0.466 1 98.5 10 ALA B O 1
ATOM 783 N N . LYS B 1 11 ? -10.703 0.092 2.209 1 98.56 11 LYS B N 1
ATOM 784 C CA . LYS B 1 11 ? -11.258 -1.237 1.976 1 98.56 11 LYS B CA 1
ATOM 785 C C . LYS B 1 11 ? -11.859 -1.345 0.577 1 98.56 11 LYS B C 1
ATOM 787 O O . LYS B 1 11 ? -11.617 -2.324 -0.133 1 98.56 11 LYS B O 1
ATOM 792 N N . ARG B 1 12 ? -12.617 -0.386 0.204 1 98.06 12 ARG B N 1
ATOM 793 C CA . ARG B 1 12 ? -13.227 -0.368 -1.119 1 98.06 12 ARG B CA 1
ATOM 794 C C . ARG B 1 12 ? -12.172 -0.41 -2.215 1 98.06 12 ARG B C 1
ATOM 796 O O . ARG B 1 12 ? -12.297 -1.172 -3.178 1 98.06 12 ARG B O 1
ATOM 803 N N . ARG B 1 13 ? -11.086 0.35 -2.076 1 98.25 13 ARG B N 1
ATOM 804 C CA . ARG B 1 13 ? -10.023 0.411 -3.072 1 98.25 13 ARG B CA 1
ATOM 805 C C . ARG B 1 13 ? -9.273 -0.913 -3.154 1 98.25 13 ARG B C 1
ATOM 807 O O . ARG B 1 13 ? -8.875 -1.341 -4.238 1 98.25 13 ARG B O 1
ATOM 814 N N . LEU B 1 14 ? -9.141 -1.523 -2.043 1 98.69 14 LEU B N 1
ATOM 815 C CA . LEU B 1 14 ? -8.492 -2.83 -2.004 1 98.69 14 LEU B CA 1
ATOM 816 C C . LEU B 1 14 ? -9.32 -3.867 -2.762 1 98.69 14 LEU B C 1
ATOM 818 O O . LEU B 1 14 ? -8.773 -4.633 -3.562 1 98.69 14 LEU B O 1
ATOM 822 N N . GLU B 1 15 ? -10.594 -3.859 -2.566 1 98.5 15 GLU B N 1
ATOM 823 C CA . GLU B 1 15 ? -11.484 -4.809 -3.229 1 98.5 15 GLU B CA 1
ATOM 824 C C . GLU B 1 15 ? -11.547 -4.547 -4.73 1 98.5 15 GLU B C 1
ATOM 826 O O . GLU B 1 15 ? -11.562 -5.488 -5.527 1 98.5 15 GLU B O 1
ATOM 831 N N . GLU B 1 16 ? -11.57 -3.303 -5.074 1 98.38 16 GLU B N 1
ATOM 832 C CA . GLU B 1 16 ? -11.547 -2.939 -6.488 1 98.38 16 GLU B CA 1
ATOM 833 C C . GLU B 1 16 ? -10.25 -3.393 -7.156 1 98.38 16 GLU B C 1
ATOM 835 O O . GLU B 1 16 ? -10.273 -3.941 -8.258 1 98.38 16 GLU B O 1
ATOM 840 N N . MET B 1 17 ? -9.125 -3.129 -6.492 1 98.25 17 MET B N 1
ATOM 841 C CA . MET B 1 17 ? -7.824 -3.547 -7.008 1 98.25 17 MET B CA 1
ATOM 842 C C . MET B 1 17 ? -7.758 -5.066 -7.145 1 98.25 17 MET B C 1
ATOM 844 O O . MET B 1 17 ? -7.254 -5.582 -8.148 1 98.25 17 MET B O 1
ATOM 848 N N . GLN B 1 18 ? -8.281 -5.766 -6.152 1 98.62 18 GLN B N 1
ATOM 849 C CA . GLN B 1 18 ? -8.32 -7.223 -6.168 1 98.62 18 GLN B CA 1
ATOM 850 C C . GLN B 1 18 ? -9.109 -7.742 -7.367 1 98.62 18 GLN B C 1
ATOM 852 O O . GLN B 1 18 ? -8.633 -8.609 -8.102 1 98.62 18 GLN B O 1
ATOM 857 N N . ALA B 1 19 ? -10.297 -7.191 -7.574 1 98.25 19 ALA B N 1
ATOM 858 C CA . ALA B 1 19 ? -11.164 -7.586 -8.688 1 98.25 19 ALA B CA 1
ATOM 859 C C . ALA B 1 19 ? -10.492 -7.305 -10.023 1 98.25 19 ALA B C 1
ATOM 861 O O . ALA B 1 19 ? -10.516 -8.148 -10.93 1 98.25 19 ALA B O 1
ATOM 862 N N . ARG B 1 20 ? -9.875 -6.102 -10.117 1 97.69 20 ARG B N 1
ATOM 863 C CA . ARG B 1 20 ? -9.227 -5.691 -11.359 1 97.69 20 ARG B CA 1
ATOM 864 C C . ARG B 1 20 ? -8.07 -6.625 -11.703 1 97.69 20 ARG B C 1
ATOM 866 O O . ARG B 1 20 ? -7.961 -7.086 -12.844 1 97.69 20 ARG B O 1
ATOM 873 N N . LEU B 1 21 ? -7.234 -6.984 -10.766 1 97.94 21 LEU B N 1
ATOM 874 C CA . LEU B 1 21 ? -6.098 -7.871 -10.992 1 97.94 21 LEU B CA 1
ATOM 875 C C . LEU B 1 21 ? -6.562 -9.273 -11.352 1 97.94 21 LEU B C 1
ATOM 877 O O . LEU B 1 21 ? -5.988 -9.914 -12.242 1 97.94 21 LEU B O 1
ATOM 881 N N . THR B 1 22 ? -7.637 -9.766 -10.688 1 97.94 22 THR B N 1
ATOM 882 C CA . THR B 1 22 ? -8.195 -11.078 -10.969 1 97.94 22 THR B CA 1
ATOM 883 C C . THR B 1 22 ? -8.758 -11.133 -12.391 1 97.94 22 THR B C 1
ATOM 885 O O . THR B 1 22 ? -8.484 -12.07 -13.133 1 97.94 22 THR B O 1
ATOM 888 N N . LEU B 1 23 ? -9.492 -10.086 -12.734 1 97.25 23 LEU B N 1
ATOM 889 C CA . LEU B 1 23 ? -10.117 -10.039 -14.055 1 97.25 23 LEU B CA 1
ATOM 890 C C . LEU B 1 23 ? -9.062 -9.961 -15.148 1 97.25 23 LEU B C 1
ATOM 892 O O . LEU B 1 23 ? -9.172 -10.648 -16.172 1 97.25 23 LEU B O 1
ATOM 896 N N . GLU B 1 24 ? -8.07 -9.188 -14.93 1 95.38 24 GLU B N 1
ATOM 897 C CA . GLU B 1 24 ? -7.035 -8.969 -15.938 1 95.38 24 GLU B CA 1
ATOM 898 C C . GLU B 1 24 ? -6.188 -10.219 -16.141 1 95.38 24 GLU B C 1
ATOM 900 O O . GLU B 1 24 ? -5.754 -10.508 -17.25 1 95.38 24 GLU B O 1
ATOM 905 N N . THR B 1 25 ? -5.965 -10.969 -15.047 1 95.12 25 THR B N 1
ATOM 906 C CA . THR B 1 25 ? -4.977 -12.039 -15.109 1 95.12 25 THR B CA 1
ATOM 907 C C . THR B 1 25 ? -5.652 -13.406 -15.156 1 95.12 25 THR B C 1
ATOM 909 O O . THR B 1 25 ? -5.016 -14.414 -15.477 1 95.12 25 THR B O 1
ATOM 912 N N . GLY B 1 26 ? -6.895 -13.516 -14.805 1 96.31 26 GLY B N 1
ATOM 913 C CA . GLY B 1 26 ? -7.605 -14.789 -14.719 1 96.31 26 GLY B CA 1
ATOM 914 C C . GLY B 1 26 ? -7.23 -15.602 -13.5 1 96.31 26 GLY B C 1
ATOM 915 O O . GLY B 1 26 ? -7.645 -16.75 -13.367 1 96.31 26 GLY B O 1
ATOM 916 N N . ARG B 1 27 ? -6.395 -15.086 -12.68 1 95.75 27 ARG B N 1
ATOM 917 C CA . ARG B 1 27 ? -5.965 -15.75 -11.453 1 95.75 27 ARG B CA 1
ATOM 918 C C . ARG B 1 27 ? -6.559 -15.07 -10.227 1 95.75 27 ARG B C 1
ATOM 920 O O . ARG B 1 27 ? -6.57 -13.844 -10.141 1 95.75 27 ARG B O 1
ATOM 927 N N . LYS B 1 28 ? -6.977 -15.922 -9.383 1 96.75 28 LYS B N 1
ATOM 928 C CA . LYS B 1 28 ? -7.547 -15.398 -8.148 1 96.75 28 LYS B CA 1
ATOM 929 C C . LYS B 1 28 ? -6.473 -14.75 -7.277 1 96.75 28 LYS B C 1
ATOM 931 O O . LYS B 1 28 ? -5.449 -15.367 -6.98 1 96.75 28 LYS B O 1
ATOM 936 N N . VAL B 1 29 ? -6.727 -13.531 -6.855 1 97.88 29 VAL B N 1
ATOM 937 C CA . VAL B 1 29 ? -5.82 -12.797 -5.977 1 97.88 29 VAL B CA 1
ATOM 938 C C . VAL B 1 29 ? -6.418 -12.711 -4.574 1 97.88 29 VAL B C 1
ATOM 940 O O . VAL B 1 29 ? -7.48 -12.109 -4.383 1 97.88 29 VAL B O 1
ATOM 943 N N . LYS B 1 30 ? -5.742 -13.297 -3.637 1 98.12 30 LYS B N 1
ATOM 944 C CA . LYS B 1 30 ? -6.199 -13.195 -2.254 1 98.12 30 LYS B CA 1
ATOM 945 C C . LYS B 1 30 ? -5.879 -11.828 -1.67 1 98.12 30 LYS B C 1
ATOM 947 O O . LYS B 1 30 ? -4.84 -11.242 -1.976 1 98.12 30 LYS B O 1
ATOM 952 N N . LEU B 1 31 ? -6.762 -11.312 -0.892 1 98.5 31 LEU B N 1
ATOM 953 C CA . LEU B 1 31 ? -6.613 -9.977 -0.327 1 98.5 31 LEU B CA 1
ATOM 954 C C . LEU B 1 31 ? -5.352 -9.891 0.526 1 98.5 31 LEU B C 1
ATOM 956 O O . LEU B 1 31 ? -4.621 -8.898 0.453 1 98.5 31 LEU B O 1
ATOM 960 N N . VAL B 1 32 ? -5.055 -10.945 1.293 1 98.56 32 VAL B N 1
ATOM 961 C CA . VAL B 1 32 ? -3.912 -10.945 2.199 1 98.56 32 VAL B CA 1
ATOM 962 C C . VAL B 1 32 ? -2.617 -10.836 1.397 1 98.56 32 VAL B C 1
ATOM 964 O O . VAL B 1 32 ? -1.691 -10.125 1.791 1 98.56 32 VAL B O 1
ATOM 967 N N . GLU B 1 33 ? -2.551 -11.492 0.225 1 98.19 33 GLU B N 1
ATOM 968 C CA . GLU B 1 33 ? -1.389 -11.422 -0.655 1 98.19 33 GLU B CA 1
ATOM 969 C C . GLU B 1 33 ? -1.283 -10.055 -1.321 1 98.19 33 GLU B C 1
ATOM 971 O O . GLU B 1 33 ? -0.182 -9.531 -1.509 1 98.19 33 GLU B O 1
ATOM 976 N N . LEU B 1 34 ? -2.434 -9.555 -1.677 1 98.81 34 LEU B N 1
ATOM 977 C CA . LEU B 1 34 ? -2.471 -8.227 -2.277 1 98.81 34 LEU B CA 1
ATOM 978 C C . LEU B 1 34 ? -1.939 -7.172 -1.308 1 98.81 34 LEU B C 1
ATOM 980 O O . LEU B 1 34 ? -1.146 -6.312 -1.691 1 98.81 34 LEU B O 1
ATOM 984 N N . ILE B 1 35 ? -2.332 -7.273 -0.037 1 98.88 35 ILE B N 1
ATOM 985 C CA . ILE B 1 35 ? -1.907 -6.316 0.981 1 98.88 35 ILE B CA 1
ATOM 986 C C . ILE B 1 35 ? -0.4 -6.43 1.196 1 98.88 35 ILE B C 1
ATOM 988 O O . ILE B 1 35 ? 0.292 -5.418 1.327 1 98.88 35 ILE B O 1
ATOM 992 N N . ASP B 1 36 ? 0.142 -7.645 1.19 1 98.62 36 ASP B N 1
ATOM 993 C CA . ASP 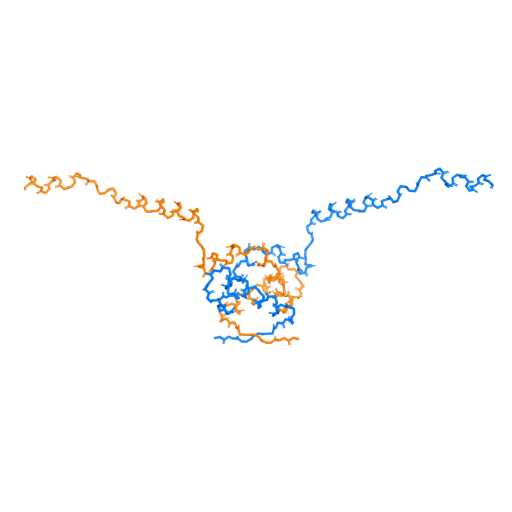B 1 36 ? 1.588 -7.824 1.286 1 98.62 36 ASP B CA 1
ATOM 994 C C . ASP B 1 36 ? 2.311 -7.078 0.169 1 98.62 36 ASP B C 1
ATOM 996 O O . ASP B 1 36 ? 3.283 -6.363 0.421 1 98.62 36 ASP B O 1
ATOM 1000 N N . ALA B 1 37 ? 1.782 -7.203 -1.058 1 98.44 37 ALA B N 1
ATOM 1001 C CA . ALA B 1 37 ? 2.4 -6.578 -2.223 1 98.44 37 ALA B CA 1
ATOM 1002 C C . ALA B 1 37 ? 2.301 -5.055 -2.146 1 98.44 37 ALA B C 1
ATOM 1004 O O . ALA B 1 37 ? 3.262 -4.348 -2.459 1 98.44 37 ALA B O 1
ATOM 1005 N N . ILE B 1 38 ? 1.156 -4.602 -1.756 1 98.75 38 ILE B N 1
ATOM 1006 C CA . ILE B 1 38 ? 0.903 -3.17 -1.655 1 98.75 38 ILE B CA 1
ATOM 1007 C C . ILE B 1 38 ? 1.872 -2.543 -0.655 1 98.75 38 ILE B C 1
ATOM 1009 O O . ILE B 1 38 ? 2.453 -1.489 -0.921 1 98.75 38 ILE B O 1
ATOM 1013 N N . VAL B 1 39 ? 2.055 -3.15 0.506 1 98.56 39 VAL B N 1
ATOM 1014 C CA . VAL B 1 39 ? 2.971 -2.66 1.532 1 98.56 39 VAL B CA 1
ATOM 1015 C C . VAL B 1 39 ? 4.398 -2.668 0.995 1 98.56 39 VAL B C 1
ATOM 1017 O O . VAL B 1 39 ? 5.145 -1.704 1.188 1 98.56 39 VAL B O 1
ATOM 1020 N N . ASP B 1 40 ? 4.801 -3.719 0.264 1 96.94 40 ASP B N 1
ATOM 1021 C CA . ASP B 1 40 ? 6.133 -3.807 -0.328 1 96.94 40 ASP B CA 1
ATOM 1022 C C . ASP B 1 40 ? 6.371 -2.67 -1.317 1 96.94 40 ASP B C 1
ATOM 1024 O O . ASP B 1 40 ? 7.395 -1.981 -1.247 1 96.94 40 ASP B O 1
ATOM 1028 N N . VAL B 1 41 ? 5.445 -2.432 -2.18 1 96.56 41 VAL B N 1
ATOM 1029 C CA . VAL B 1 41 ? 5.586 -1.422 -3.225 1 96.56 41 VAL B CA 1
ATOM 1030 C C . VAL B 1 41 ? 5.656 -0.033 -2.594 1 96.56 41 VAL B C 1
ATOM 1032 O O . VAL B 1 41 ? 6.531 0.765 -2.934 1 96.56 41 VAL B O 1
ATOM 1035 N N . ALA B 1 42 ? 4.766 0.286 -1.673 1 96.88 42 ALA B N 1
ATOM 1036 C CA . ALA B 1 42 ? 4.703 1.608 -1.055 1 96.88 42 ALA B CA 1
ATOM 1037 C C . ALA B 1 42 ? 5.945 1.88 -0.211 1 96.88 42 ALA B C 1
ATOM 1039 O O . ALA B 1 42 ? 6.398 3.023 -0.111 1 96.88 42 ALA B O 1
ATOM 1040 N N . SER B 1 43 ? 6.531 0.805 0.404 1 96.19 43 SER B N 1
ATOM 1041 C CA . SER B 1 43 ? 7.691 0.957 1.277 1 96.19 43 SER B CA 1
ATOM 1042 C C . SER B 1 43 ? 8.93 1.37 0.487 1 96.19 43 SER B C 1
ATOM 1044 O O . SER B 1 43 ? 9.906 1.84 1.063 1 96.19 43 SER B O 1
ATOM 1046 N N . GLU B 1 44 ? 8.938 1.237 -0.784 1 94.44 44 GLU B N 1
ATOM 1047 C CA . GLU B 1 44 ? 10.086 1.551 -1.634 1 94.44 44 GLU B CA 1
ATOM 1048 C C . GLU B 1 44 ? 10.211 3.055 -1.851 1 94.44 44 GLU B C 1
ATOM 1050 O O . GLU B 1 44 ? 11.258 3.535 -2.287 1 94.44 44 GLU B O 1
ATOM 1055 N N . ASP B 1 45 ? 9.242 3.814 -1.556 1 91.44 45 ASP B N 1
ATOM 1056 C CA . ASP B 1 45 ? 9.234 5.254 -1.783 1 91.44 45 ASP B CA 1
ATOM 1057 C C . ASP B 1 45 ? 8.57 5.992 -0.619 1 91.44 45 ASP B C 1
ATOM 1059 O O . ASP B 1 45 ? 7.453 6.492 -0.75 1 91.44 45 ASP B O 1
ATOM 1063 N N . LEU B 1 46 ? 9.297 6.148 0.441 1 92.25 46 LEU B N 1
ATOM 1064 C CA . LEU B 1 46 ? 8.781 6.789 1.645 1 92.25 46 LEU B CA 1
ATOM 1065 C C . LEU B 1 46 ? 8.477 8.266 1.388 1 92.25 46 LEU B C 1
ATOM 1067 O O . LEU B 1 46 ? 7.586 8.836 2.018 1 92.25 46 LEU B O 1
ATOM 1071 N N . GLU B 1 47 ? 9.211 8.898 0.471 1 91.88 47 GLU B N 1
ATOM 1072 C CA . GLU B 1 47 ? 8.969 10.305 0.151 1 91.88 47 GLU B CA 1
ATOM 1073 C C . GLU B 1 47 ? 7.566 10.508 -0.421 1 91.88 47 GLU B C 1
ATOM 1075 O O . GLU B 1 47 ? 6.895 11.492 -0.102 1 91.88 47 GLU B O 1
ATOM 1080 N N . LYS B 1 48 ? 7.137 9.57 -1.223 1 94.5 48 LYS B N 1
ATOM 1081 C CA . LYS B 1 48 ? 5.789 9.633 -1.783 1 94.5 48 LYS B CA 1
ATOM 1082 C C . LYS B 1 48 ? 4.73 9.461 -0.696 1 94.5 48 LYS B C 1
ATOM 1084 O O . LYS B 1 48 ? 3.691 10.125 -0.723 1 94.5 48 LYS B O 1
ATOM 1089 N N . LEU B 1 49 ? 5.023 8.633 0.261 1 96.75 49 LEU B N 1
ATOM 1090 C CA . LEU B 1 49 ? 4.094 8.445 1.37 1 96.75 49 LEU B CA 1
ATOM 1091 C C . LEU B 1 49 ? 3.988 9.711 2.213 1 96.75 49 LEU B C 1
ATOM 1093 O O . LEU B 1 49 ? 2.891 10.117 2.605 1 96.75 49 LEU B O 1
ATOM 1097 N N . LYS B 1 50 ? 5.152 10.344 2.439 1 97.06 50 LYS B N 1
ATOM 1098 C CA . LYS B 1 50 ? 5.145 11.586 3.205 1 97.06 50 LYS B CA 1
ATOM 1099 C C . LYS B 1 50 ? 4.277 12.648 2.533 1 97.06 50 LYS B C 1
ATOM 1101 O O . LYS B 1 50 ? 3.545 13.375 3.205 1 97.06 50 LYS B O 1
ATOM 1106 N N . VAL B 1 51 ? 4.391 12.688 1.196 1 94.62 51 VAL B N 1
ATOM 1107 C CA . VAL B 1 51 ? 3.611 13.656 0.433 1 94.62 51 VAL B CA 1
ATOM 1108 C C . VAL B 1 51 ? 2.127 13.32 0.53 1 94.62 51 VAL B C 1
ATOM 1110 O O . VAL B 1 51 ? 1.299 14.195 0.792 1 94.62 51 VAL B O 1
ATOM 1113 N N . ARG B 1 52 ? 1.729 12.078 0.401 1 95.31 52 ARG B N 1
ATOM 1114 C CA . ARG B 1 52 ? 0.338 11.641 0.454 1 95.31 52 ARG B CA 1
ATOM 1115 C C . ARG B 1 52 ? -0.261 11.875 1.835 1 95.31 52 ARG B C 1
ATOM 1117 O O . ARG B 1 52 ? -1.451 12.172 1.958 1 95.31 52 ARG B O 1
ATOM 1124 N N . LEU B 1 53 ? 0.575 11.836 2.857 1 97.19 53 LEU B N 1
ATOM 1125 C CA . LEU B 1 53 ? 0.144 12.023 4.238 1 97.19 53 LEU B CA 1
ATOM 1126 C C . LEU B 1 53 ? 0.147 13.5 4.617 1 97.19 53 LEU B C 1
ATOM 1128 O O . LEU B 1 53 ? -0.265 13.867 5.719 1 97.19 53 LEU B O 1
ATOM 1132 N N . GLY B 1 54 ? 0.707 14.344 3.693 1 94.81 54 GLY B N 1
ATOM 1133 C CA . GLY B 1 54 ? 0.777 15.773 3.957 1 94.81 54 GLY B CA 1
ATOM 1134 C C . GLY B 1 54 ? 1.893 16.156 4.914 1 94.81 54 GLY B C 1
ATOM 1135 O O . GLY B 1 54 ? 1.835 17.203 5.562 1 94.81 54 GLY B O 1
ATOM 1136 N N . LEU B 1 55 ? 2.906 15.234 5.035 1 94.56 55 LEU B N 1
ATOM 1137 C CA . LEU B 1 55 ? 4.004 15.453 5.969 1 94.56 55 LEU B CA 1
ATOM 1138 C C . LEU B 1 55 ? 5.133 16.234 5.309 1 94.56 55 LEU B C 1
ATOM 1140 O O . LEU B 1 55 ? 6.012 16.766 5.992 1 94.56 55 LEU B O 1
ATOM 1144 N N . TRP B 1 56 ? 5.125 16.234 3.965 1 85.69 56 TRP B N 1
ATOM 1145 C CA . TRP B 1 56 ? 6.156 16.922 3.189 1 85.69 56 TRP B CA 1
ATOM 1146 C C . TRP B 1 56 ? 5.59 17.438 1.87 1 85.69 56 TRP B C 1
ATOM 1148 O O . TRP B 1 56 ? 4.738 16.781 1.256 1 85.69 56 TRP B O 1
ATOM 1158 N N . ARG B 1 57 ? 5.969 18.609 1.515 1 82.81 57 ARG B N 1
ATOM 1159 C CA . ARG B 1 57 ? 5.609 19.172 0.216 1 82.81 57 ARG B CA 1
ATOM 1160 C C . ARG B 1 57 ? 6.852 19.484 -0.606 1 82.81 57 ARG B C 1
ATOM 1162 O O . ARG B 1 57 ? 7.703 20.266 -0.174 1 82.81 57 ARG B O 1
ATOM 1169 N N . PRO B 1 58 ? 6.988 18.734 -1.74 1 79.44 58 PRO B N 1
ATOM 1170 C CA . PRO B 1 58 ? 8.172 19.016 -2.557 1 79.44 58 PRO B CA 1
ATOM 1171 C C . PRO B 1 58 ? 8.203 20.453 -3.07 1 79.44 58 PRO B C 1
ATOM 1173 O O . PRO B 1 58 ? 7.152 21.094 -3.209 1 79.44 58 PRO B O 1
ATOM 1176 N N . LEU B 1 59 ? 9.359 20.953 -3.258 1 75.88 59 LEU B N 1
ATOM 1177 C CA . LEU B 1 59 ? 9.57 22.297 -3.775 1 75.88 59 LEU B CA 1
ATOM 1178 C C . LEU B 1 59 ? 8.914 22.469 -5.141 1 75.88 59 LEU B C 1
ATOM 1180 O O . LEU B 1 59 ? 8.469 23.562 -5.492 1 75.88 59 LEU B O 1
ATOM 1184 N N . GLU B 1 60 ? 8.922 21.359 -5.828 1 65.38 60 GLU B N 1
ATOM 1185 C CA . GLU B 1 60 ? 8.266 21.469 -7.133 1 65.38 60 GLU B CA 1
ATOM 1186 C C . GLU B 1 60 ? 6.812 21.891 -6.984 1 65.38 60 GLU B C 1
ATOM 1188 O O . GLU B 1 60 ? 6.289 22.625 -7.832 1 65.38 60 GLU B O 1
ATOM 1193 N N . SER B 1 61 ? 6.27 21.406 -5.906 1 62.41 61 SER B N 1
ATOM 1194 C CA . SER B 1 61 ? 4.922 21.891 -5.602 1 62.41 61 SER B CA 1
ATOM 1195 C C . SER B 1 61 ? 4.93 23.375 -5.277 1 62.41 61 SER B C 1
ATOM 1197 O O . SER B 1 61 ? 3.971 24.078 -5.59 1 62.41 61 SER B O 1
ATOM 1199 N N . ALA B 1 62 ? 6.035 23.719 -4.641 1 62.84 62 ALA B N 1
ATOM 1200 C CA . ALA B 1 62 ? 6.191 25.156 -4.379 1 62.84 62 ALA B CA 1
ATOM 1201 C C . ALA B 1 62 ? 6.281 25.953 -5.68 1 62.84 62 ALA B C 1
ATOM 1203 O O . ALA B 1 62 ? 5.684 27.016 -5.801 1 62.84 62 ALA B O 1
ATOM 1204 N N . GLU B 1 63 ? 7 25.359 -6.539 1 62.38 63 GLU B N 1
ATOM 1205 C CA . GLU B 1 63 ? 7.117 26.016 -7.844 1 62.38 63 GLU B CA 1
ATOM 1206 C C . GLU B 1 63 ? 5.777 26.031 -8.57 1 62.38 63 GLU B C 1
ATOM 1208 O O . GLU B 1 63 ? 5.434 27.016 -9.227 1 62.38 63 GLU B O 1
ATOM 1213 N N . GLU B 1 64 ? 5.07 24.938 -8.328 1 63.09 64 GLU B N 1
ATOM 1214 C CA . GLU B 1 64 ? 3.742 24.891 -8.938 1 63.09 64 GLU B CA 1
ATOM 1215 C C . GLU B 1 64 ? 2.785 25.859 -8.242 1 63.09 64 GLU B C 1
ATOM 1217 O O . GLU B 1 64 ? 1.987 26.531 -8.906 1 63.09 64 GLU B O 1
ATOM 1222 N N . VAL B 1 65 ? 2.99 25.891 -6.984 1 63.25 65 VAL B N 1
ATOM 1223 C CA . VAL B 1 65 ? 2.174 26.828 -6.223 1 63.25 65 VAL B CA 1
ATOM 1224 C C . VAL B 1 65 ? 2.58 28.25 -6.562 1 63.25 65 VAL B C 1
ATOM 1226 O O . VAL B 1 65 ? 1.722 29.125 -6.762 1 63.25 65 VAL B O 1
ATOM 1229 N N . LEU B 1 66 ? 3.875 28.438 -6.59 1 64.25 66 LEU B N 1
ATOM 1230 C CA . LEU B 1 66 ? 4.375 29.75 -6.969 1 64.25 66 LEU B CA 1
ATOM 1231 C C . LEU B 1 66 ? 3.904 30.125 -8.367 1 64.25 66 LEU B C 1
ATOM 1233 O O . LEU B 1 66 ? 3.539 31.281 -8.617 1 64.25 66 LEU B O 1
ATOM 1237 N N . GLU B 1 67 ? 3.863 29.219 -9.195 1 62.84 67 GLU B N 1
ATOM 1238 C CA . GLU B 1 67 ? 3.381 29.453 -10.555 1 62.84 67 GLU B CA 1
ATOM 1239 C C . GLU B 1 67 ? 1.883 29.734 -10.57 1 62.84 67 GLU B C 1
ATOM 1241 O O . GLU B 1 67 ? 1.42 30.594 -11.32 1 62.84 67 GLU B O 1
ATOM 1246 N N . GLU B 1 68 ? 1.217 29.031 -9.734 1 61.53 68 GLU B N 1
ATOM 1247 C CA . GLU B 1 68 ? -0.22 29.266 -9.625 1 61.53 68 GLU B CA 1
ATOM 1248 C C . GLU B 1 68 ? -0.514 30.625 -8.977 1 61.53 68 GLU B C 1
ATOM 1250 O O . GLU B 1 68 ? -1.45 31.312 -9.383 1 61.53 68 GLU B O 1
ATOM 1255 N N . LEU B 1 69 ? 0.283 30.875 -7.984 1 59.78 69 LEU B N 1
ATOM 1256 C CA . LEU B 1 69 ? 0.139 32.188 -7.332 1 59.78 69 LEU B CA 1
ATOM 1257 C C . LEU B 1 69 ? 0.589 33.312 -8.258 1 59.78 69 LEU B C 1
ATOM 1259 O O . LEU B 1 69 ? 0.06 34.406 -8.195 1 59.78 69 LEU B O 1
ATOM 1263 N N . SER B 1 70 ? 1.592 32.969 -8.883 1 57.59 70 SER B N 1
ATOM 1264 C CA . SER B 1 70 ? 2.076 34 -9.812 1 57.59 70 SER B CA 1
ATOM 1265 C C . SER B 1 70 ? 1.049 34.281 -10.906 1 57.59 70 SER B C 1
ATOM 1267 O O . SER B 1 70 ? 0.978 35.406 -11.422 1 57.59 70 SER B O 1
ATOM 1269 N N . PHE B 1 71 ? 0.367 33.219 -11.234 1 51.53 71 PHE B N 1
ATOM 1270 C CA . PHE B 1 71 ? -0.62 33.406 -12.289 1 51.53 71 PHE B CA 1
ATOM 1271 C C . PHE B 1 71 ? -1.832 34.188 -11.758 1 51.53 71 PHE B C 1
ATOM 1273 O O . PHE B 1 71 ? -2.584 34.781 -12.523 1 51.53 71 PHE B O 1
ATOM 1280 N N . GLU B 1 72 ? -2.043 33.938 -10.516 1 51.28 72 GLU B N 1
ATOM 1281 C CA . GLU B 1 72 ? -3.254 34.625 -10.047 1 51.28 72 GLU B CA 1
ATOM 1282 C C . GLU B 1 72 ? -3.094 36.125 -10.078 1 51.28 72 GLU B C 1
ATOM 1284 O O . GLU B 1 72 ? -3.891 36.844 -9.477 1 51.28 72 GLU B O 1
ATOM 1289 N N . GLY B 1 73 ? -1.959 36.594 -10.469 1 45.06 73 GLY B N 1
ATOM 1290 C CA . GLY B 1 73 ? -2.119 38.031 -10.523 1 45.06 73 GLY B CA 1
ATOM 1291 C C . GLY B 1 73 ? -3.248 38.469 -11.438 1 45.06 73 GLY B C 1
ATOM 1292 O O . GLY B 1 73 ? -3.35 38 -12.578 1 45.06 73 GLY B O 1
ATOM 1293 N N . PRO B 1 74 ? -4.457 38.531 -10.93 1 45.09 74 PRO B N 1
ATOM 1294 C CA . PRO B 1 74 ? -5.488 39.125 -11.789 1 45.09 74 PRO B CA 1
ATOM 1295 C C . PRO B 1 74 ? -4.953 40.25 -12.68 1 45.09 74 PRO B C 1
ATOM 1297 O O . PRO B 1 74 ? -4.266 41.156 -12.203 1 45.09 74 PRO B O 1
ATOM 1300 N N . GLU B 1 75 ? -4.387 40.031 -13.797 1 45.34 75 GLU B N 1
ATOM 1301 C CA . GLU B 1 75 ? -4.094 41.188 -14.664 1 45.34 75 GLU B CA 1
ATOM 1302 C C . GLU B 1 75 ? -5.266 42.156 -14.703 1 45.34 75 GLU B C 1
ATOM 1304 O O . GLU B 1 75 ? -6.305 41.875 -15.305 1 45.34 75 GLU B O 1
ATOM 1309 N N . LYS B 1 76 ? -5.801 42.625 -13.625 1 44.66 76 LYS B N 1
ATOM 1310 C CA . LYS B 1 76 ? -6.773 43.719 -13.633 1 44.66 76 LYS B CA 1
ATOM 1311 C C . LYS B 1 76 ? -6.309 44.844 -14.531 1 44.66 76 LYS B C 1
ATOM 1313 O O . LYS B 1 76 ? -5.145 45.25 -14.484 1 44.66 76 LYS B O 1
ATOM 1318 N N . SER B 1 77 ? -6.664 45 -15.781 1 43.75 77 SER B N 1
ATOM 1319 C CA . SER B 1 77 ? -6.387 46.062 -16.734 1 43.75 77 SER B CA 1
ATOM 1320 C C . SER B 1 77 ? -6.562 47.438 -16.094 1 43.75 77 SER B C 1
ATOM 1322 O O . SER B 1 77 ? -7.586 47.688 -15.453 1 43.75 77 SER B O 1
ATOM 1324 N N . SER B 1 78 ? -5.562 48.031 -15.57 1 47.72 78 SER B N 1
ATOM 1325 C CA . SER B 1 78 ? -5.465 49.406 -15.094 1 47.72 78 SER B CA 1
ATOM 1326 C C . SER B 1 78 ? -6.363 50.344 -15.906 1 47.72 78 SER B C 1
ATOM 1328 O O . SER B 1 78 ? -6.594 51.469 -15.516 1 47.72 78 SER B O 1
ATOM 1330 N N . GLU B 1 79 ? -6.719 49.938 -17.047 1 44.75 79 GLU B N 1
ATOM 1331 C CA . GLU B 1 79 ? -7.441 50.844 -17.938 1 44.75 79 GLU B CA 1
ATOM 1332 C C . GLU B 1 79 ? -8.82 51.188 -17.375 1 44.75 79 GLU B C 1
ATOM 1334 O O . GLU B 1 79 ? -9.422 52.188 -17.766 1 44.75 79 GLU B O 1
ATOM 1339 N N . GLU B 1 80 ? -9.383 50.281 -16.594 1 44.5 80 GLU B N 1
ATOM 1340 C CA . GLU B 1 80 ? -10.742 50.562 -16.172 1 44.5 80 GLU B CA 1
ATOM 1341 C C . GLU B 1 80 ? -10.75 51.469 -14.938 1 44.5 80 GLU B C 1
ATOM 1343 O O . GLU B 1 80 ? -11.75 52.125 -14.648 1 44.5 80 GLU B O 1
ATOM 1348 N N . VAL B 1 81 ? -9.664 51.469 -14.25 1 46.69 81 VAL B N 1
ATOM 1349 C CA . VAL B 1 81 ? -9.672 52.312 -13.055 1 46.69 81 VAL B CA 1
ATOM 1350 C C . VAL B 1 81 ? -9.594 53.781 -13.469 1 46.69 81 VAL B C 1
ATOM 1352 O O . VAL B 1 81 ? -10.055 54.688 -12.742 1 46.69 81 VAL B O 1
ATOM 1355 N N . ASP B 1 82 ? -8.82 54.031 -14.531 1 49.38 82 ASP B N 1
ATOM 1356 C CA . ASP B 1 82 ? -8.672 55.406 -14.93 1 49.38 82 ASP B CA 1
ATOM 1357 C C . ASP B 1 82 ? -10.008 56.031 -15.359 1 49.38 82 ASP B C 1
ATOM 1359 O O . ASP B 1 82 ? -10.227 57.219 -15.227 1 49.38 82 ASP B O 1
ATOM 1363 N N . GLU B 1 83 ? -10.828 55.094 -15.898 1 48.06 83 GLU B N 1
ATOM 1364 C CA . GLU B 1 83 ? -12.031 55.688 -16.453 1 48.06 83 GLU B CA 1
ATOM 1365 C C . GLU B 1 83 ? -12.922 56.25 -15.344 1 48.06 83 GLU B C 1
ATOM 1367 O O . GLU B 1 83 ? -13.781 57.094 -15.602 1 48.06 83 GLU B O 1
ATOM 1372 N N . VAL B 1 84 ? -12.859 55.625 -14.141 1 49.59 84 VAL B N 1
ATOM 1373 C CA . VAL B 1 84 ? -13.836 56.125 -13.172 1 49.59 84 VAL B CA 1
ATOM 1374 C C . VAL B 1 84 ? -13.391 57.469 -12.633 1 49.59 84 VAL B C 1
ATOM 1376 O O . VAL B 1 84 ? -14.18 58.188 -12.016 1 49.59 84 VAL B O 1
ATOM 1379 N N . LEU B 1 85 ? -12.023 57.625 -12.641 1 47.09 85 LEU B N 1
ATOM 1380 C CA . LEU B 1 85 ? -11.688 58.906 -12.016 1 47.09 85 LEU B CA 1
ATOM 1381 C C . LEU B 1 85 ? -12.133 60.062 -12.891 1 47.09 85 LEU B C 1
ATOM 1383 O O . LEU B 1 85 ? -12.562 61.094 -12.375 1 47.09 85 LEU B O 1
ATOM 1387 N N . TYR B 1 86 ? -11.844 59.875 -14.188 1 51.69 86 TYR B N 1
ATOM 1388 C CA . TYR B 1 86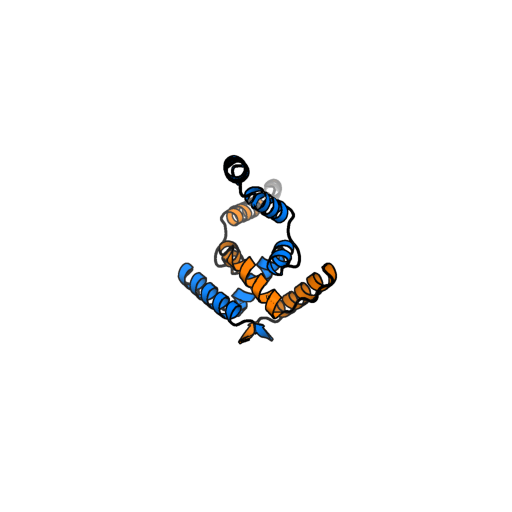 ? -12.062 61.094 -14.961 1 51.69 86 TYR B CA 1
ATOM 1389 C C . TYR B 1 86 ? -13.508 61.156 -15.445 1 51.69 86 TYR B C 1
ATOM 1391 O O . TYR B 1 86 ? -13.945 62.219 -15.922 1 51.69 86 TYR B O 1
ATOM 1399 N N . SER B 1 87 ? -14.25 60.188 -15.312 1 39.88 87 SER B N 1
ATOM 1400 C CA . SER B 1 87 ? -15.609 60.531 -15.719 1 39.88 87 SER B CA 1
ATOM 1401 C C . SER B 1 87 ? -16.328 61.312 -14.617 1 39.88 87 SER B C 1
ATOM 1403 O O . SER B 1 87 ? -16.094 61.094 -13.43 1 39.88 87 SER B O 1
#

Secondary structure (DSSP, 8-state):
-EEEEE-HHHHHHHHHHHHHHHHHHSS---HHHHHHHHHHHHHT-HHHHHHHTTS---HHHHHHHHHHHHHTS----HHHHHHHHH-/-EEEEE-HHHHHHHHHHHHHHHHHHSS---HHHHHHHHHHHHHT-HHHHHHHTTS---HHHHHHHHHHHHHT-----THHHHHHHH-

Radius of gyration: 27.13 Å; Cα contacts (8 Å, |Δi|>4): 143; chains: 2; bounding box: 61×102×38 Å

pLDDT: mean 82.09, std 20.94, range [39.88, 98.88]

Foldseek 3Di:
DDDDDDDPVVVVVLVVVQVVVCVVPVDHDDSVNVVVVVCVVCVVCVVVVCVVVVNDDDCVVVVVVCVVVVVPPPVPPPVVVVVVVVD/DDDDDDDPVVVVVLVVVQVVVCVVPVDHDDSVNSVVVVCVVCVVCVVVVCVVVVNDDDCVVVVVVVVVVVVPPPVPPPVVVVVVVVD

Solvent-accessible surface area (backbone atoms only — not comparable to full-atom values): 9877 Å² total; per-residue (Å²): 117,39,78,46,68,35,40,60,66,45,52,52,50,49,52,51,49,38,51,51,52,19,68,74,68,74,43,88,59,54,68,45,57,49,50,43,28,31,52,56,56,28,66,74,41,57,67,58,41,32,40,67,67,67,75,44,76,59,62,64,53,47,50,49,46,46,50,50,54,60,58,59,51,70,81,70,64,67,70,62,58,54,50,62,69,74,96,116,40,76,45,69,34,39,59,67,46,52,52,50,51,52,50,52,37,50,51,52,19,67,74,66,74,44,90,60,54,67,46,58,49,50,42,29,32,53,54,56,28,65,74,40,59,68,58,42,31,40,65,69,68,76,44,77,60,62,66,51,47,50,48,46,47,51,51,54,60,56,58,52,71,80,68,66,69,69,64,61,55,51,62,67,75,97

Sequence (174 aa):
MESIKVSRRAKRRLEEMQARLTLETGRKVKLVELIDAIVDVASEDLEKLKVRLGLWRPLESAEEVLEELSFEGPEKSSEEVDEVLYSMESIKVSRRAKRRLEEMQARLTLETGRKVKLVELIDAIVDVASEDLEKLKVRLGLWRPLESAEEVLEELSFEGPEKSSEEVDEVLYS